Protein AF-A0A2E8LE65-F1 (afdb_monomer_lite)

Sequence (71 aa):
MPVLTASITSDVLYPPYQQAAIHEAITAGGGSCEYHVVESPQGHDGFLLESGILGPLIADTLLRAAKETAE

Foldseek 3Di:
DEEEFEEECQAPPQHQVNSVVVQVVQVVVVHHYYYYYHDDNCYPCCVVVVCVPVVVVVVVRVVVVVVVVVD

Structure (mmCIF, N/CA/C/O backbone):
data_AF-A0A2E8LE65-F1
#
_entry.id   AF-A0A2E8LE65-F1
#
loop_
_atom_site.group_PDB
_atom_site.id
_atom_site.type_symbol
_atom_site.label_atom_id
_atom_site.label_alt_id
_atom_site.label_comp_id
_atom_site.label_asym_id
_atom_site.label_entity_id
_atom_site.label_seq_id
_atom_site.pdbx_PDB_ins_code
_atom_site.Cartn_x
_atom_site.Cartn_y
_atom_site.Cartn_z
_atom_site.occupancy
_atom_site.B_iso_or_equiv
_atom_site.auth_seq_id
_atom_site.auth_comp_id
_atom_site.auth_asym_id
_atom_site.auth_atom_id
_atom_site.pdbx_PDB_model_num
ATOM 1 N N . MET A 1 1 ? -8.905 -0.778 14.413 1.00 88.25 1 MET A N 1
ATOM 2 C CA . MET A 1 1 ? -7.658 -0.157 13.930 1.00 88.25 1 MET A CA 1
ATOM 3 C C . MET A 1 1 ? -7.607 -0.321 12.421 1.00 88.25 1 MET A C 1
ATOM 5 O O . MET A 1 1 ? -7.577 -1.466 11.970 1.00 88.25 1 MET A O 1
ATOM 9 N N . PRO A 1 2 ? -7.628 0.772 11.646 1.00 96.38 2 PRO A N 1
ATOM 10 C CA . PRO A 1 2 ? -7.560 0.708 10.194 1.00 96.38 2 PRO A CA 1
ATOM 11 C C . PRO A 1 2 ? -6.154 0.315 9.734 1.00 96.38 2 PRO A C 1
ATOM 13 O O . PRO A 1 2 ? -5.156 0.728 10.327 1.00 96.38 2 PRO A O 1
ATOM 16 N N . VAL A 1 3 ? -6.082 -0.474 8.665 1.00 98.25 3 VAL A N 1
ATOM 17 C CA . VAL A 1 3 ? -4.826 -0.889 8.032 1.00 98.25 3 VAL A CA 1
ATOM 18 C C . VAL A 1 3 ? -4.804 -0.431 6.576 1.00 98.25 3 VAL A C 1
ATOM 20 O O . VAL A 1 3 ? -5.814 -0.502 5.882 1.00 98.25 3 VAL A O 1
ATOM 23 N N . LEU A 1 4 ? -3.637 -0.010 6.095 1.00 98.50 4 LEU A N 1
ATOM 24 C CA . LEU A 1 4 ? -3.375 0.270 4.686 1.00 98.50 4 LEU A CA 1
ATOM 25 C C . LEU A 1 4 ? -2.275 -0.663 4.188 1.00 98.50 4 LEU A C 1
ATOM 27 O O . LEU A 1 4 ? -1.219 -0.780 4.808 1.00 98.50 4 LEU A O 1
ATOM 31 N N . THR A 1 5 ? -2.514 -1.282 3.040 1.00 98.50 5 THR A N 1
ATOM 32 C CA . THR A 1 5 ? -1.499 -1.968 2.244 1.00 98.50 5 THR A CA 1
ATOM 33 C C . THR A 1 5 ? -1.372 -1.264 0.898 1.00 98.50 5 THR A C 1
ATOM 35 O O . THR A 1 5 ? -2.365 -0.817 0.322 1.00 98.50 5 THR A O 1
ATOM 38 N N . ALA A 1 6 ? -0.146 -1.136 0.396 1.00 98.44 6 ALA A N 1
ATOM 39 C CA . ALA A 1 6 ? 0.112 -0.515 -0.894 1.00 98.44 6 ALA A CA 1
ATOM 40 C C . ALA A 1 6 ? 1.198 -1.278 -1.655 1.00 98.44 6 ALA A C 1
ATOM 42 O O . ALA A 1 6 ? 2.177 -1.711 -1.052 1.00 98.44 6 ALA A O 1
ATOM 43 N N . SER A 1 7 ? 1.032 -1.420 -2.967 1.00 98.56 7 SER A N 1
ATOM 44 C CA . SER A 1 7 ? 2.017 -2.034 -3.864 1.00 98.56 7 SER A CA 1
ATOM 45 C C . SER A 1 7 ? 2.517 -1.035 -4.895 1.00 98.56 7 SER A C 1
ATOM 47 O O . SER A 1 7 ? 1.753 -0.188 -5.352 1.00 98.56 7 SER A O 1
ATOM 49 N N . ILE A 1 8 ? 3.765 -1.198 -5.323 1.00 98.56 8 ILE A N 1
ATOM 50 C CA . ILE A 1 8 ? 4.298 -0.574 -6.537 1.00 98.56 8 ILE A CA 1
ATOM 51 C C . ILE A 1 8 ? 4.297 -1.636 -7.638 1.00 98.56 8 ILE A C 1
ATOM 53 O O . ILE A 1 8 ? 4.784 -2.744 -7.414 1.00 98.56 8 ILE A O 1
ATOM 57 N N . THR A 1 9 ? 3.753 -1.344 -8.821 1.00 98.19 9 THR A N 1
ATOM 58 C CA . THR A 1 9 ? 3.593 -2.376 -9.868 1.00 98.19 9 THR A CA 1
ATOM 59 C C . THR A 1 9 ? 4.899 -2.959 -10.383 1.00 98.19 9 THR A C 1
ATOM 61 O O . THR A 1 9 ? 4.926 -4.115 -10.802 1.00 98.19 9 THR A O 1
ATOM 64 N N . SER A 1 10 ? 5.987 -2.191 -10.310 1.00 98.31 10 SER A N 1
ATOM 65 C CA . SER A 1 10 ? 7.325 -2.636 -10.701 1.00 98.31 10 SER A CA 1
ATOM 66 C C . SER A 1 10 ? 8.159 -3.229 -9.557 1.00 98.31 10 SER A C 1
ATOM 68 O O . SER A 1 10 ? 9.325 -3.559 -9.782 1.00 98.31 10 SER A O 1
ATOM 70 N N . ASP A 1 11 ? 7.618 -3.380 -8.339 1.00 98.44 11 ASP A N 1
ATOM 71 C CA . ASP A 1 11 ? 8.358 -4.012 -7.240 1.00 98.44 11 ASP A CA 1
ATOM 72 C C . ASP A 1 11 ? 8.564 -5.510 -7.518 1.00 98.44 11 ASP A C 1
ATOM 74 O O . ASP A 1 11 ? 7.618 -6.287 -7.648 1.00 98.44 11 ASP A O 1
ATOM 78 N N . VAL A 1 12 ? 9.830 -5.914 -7.615 1.00 97.31 12 VAL A N 1
ATOM 79 C CA . VAL A 1 12 ? 10.244 -7.309 -7.823 1.00 97.31 12 VAL A CA 1
ATOM 80 C C . VAL A 1 12 ? 10.707 -7.993 -6.538 1.00 97.31 12 VAL A C 1
ATOM 82 O O . VAL A 1 12 ? 10.802 -9.218 -6.508 1.00 97.31 12 VAL A O 1
ATOM 85 N N . LEU A 1 13 ? 11.015 -7.225 -5.488 1.00 98.38 13 LEU A N 1
ATOM 86 C CA . LEU A 1 13 ? 11.424 -7.754 -4.187 1.00 98.38 13 LEU A CA 1
ATOM 87 C C . LEU A 1 13 ? 10.194 -8.161 -3.375 1.00 98.38 13 LEU A C 1
ATOM 89 O O . LEU A 1 13 ? 10.163 -9.254 -2.811 1.00 98.38 13 LEU A O 1
ATOM 93 N N . TYR A 1 14 ? 9.174 -7.301 -3.381 1.00 97.69 14 TYR A N 1
ATOM 94 C CA . TYR A 1 14 ? 7.889 -7.515 -2.724 1.00 97.69 14 TYR A CA 1
ATOM 95 C C . TYR A 1 14 ? 6.746 -7.289 -3.723 1.00 97.69 14 TYR A C 1
ATOM 97 O O . TYR A 1 14 ? 6.084 -6.252 -3.695 1.00 97.69 14 TYR A O 1
ATOM 105 N N . PRO A 1 15 ? 6.527 -8.244 -4.643 1.00 97.56 15 PRO A N 1
ATOM 106 C CA . PRO A 1 15 ? 5.577 -8.093 -5.740 1.00 97.56 15 PRO A CA 1
ATOM 107 C C . PRO A 1 15 ? 4.129 -7.898 -5.263 1.00 97.56 15 PRO A C 1
ATOM 109 O O . PRO A 1 15 ? 3.759 -8.444 -4.220 1.00 97.56 15 PRO A O 1
ATOM 112 N N . PRO A 1 16 ? 3.265 -7.229 -6.061 1.00 98.31 16 PRO A N 1
ATOM 113 C CA . PRO A 1 16 ? 1.942 -6.781 -5.618 1.00 98.31 16 PRO A CA 1
ATOM 114 C C . PRO A 1 16 ? 1.042 -7.841 -4.977 1.00 98.31 16 PRO A C 1
ATOM 116 O O . PRO A 1 16 ? 0.294 -7.546 -4.043 1.00 98.31 16 PRO A O 1
ATOM 119 N N . TYR A 1 17 ? 1.136 -9.094 -5.433 1.00 98.31 17 TYR A N 1
ATOM 120 C CA . TYR A 1 17 ? 0.343 -10.190 -4.874 1.00 98.31 17 TYR A CA 1
ATOM 121 C C . TYR A 1 17 ? 0.607 -10.412 -3.375 1.00 98.31 17 TYR A C 1
ATOM 123 O O . TYR A 1 17 ? -0.258 -10.929 -2.674 1.00 98.31 17 TYR A O 1
ATOM 131 N N . GLN A 1 18 ? 1.783 -10.034 -2.863 1.00 98.56 18 GLN A N 1
ATOM 132 C CA . GLN A 1 18 ? 2.117 -10.202 -1.450 1.00 98.56 18 GLN A CA 1
ATOM 133 C C . GLN A 1 18 ? 1.334 -9.229 -0.566 1.00 98.56 18 GLN A C 1
ATOM 135 O O . GLN A 1 18 ? 0.835 -9.632 0.482 1.00 98.56 18 GLN A O 1
ATOM 140 N N . GLN A 1 19 ? 1.164 -7.972 -0.983 1.00 98.62 19 GLN A N 1
ATOM 141 C CA . GLN A 1 19 ? 0.337 -7.018 -0.236 1.00 98.62 19 GLN A CA 1
ATOM 142 C C . GLN A 1 19 ? -1.151 -7.322 -0.394 1.00 98.62 19 GLN A C 1
ATOM 144 O O . GLN A 1 19 ? -1.883 -7.207 0.587 1.00 98.62 19 GLN A O 1
ATOM 149 N N . ALA A 1 20 ? -1.580 -7.796 -1.569 1.00 98.62 20 ALA A N 1
ATOM 150 C CA . ALA A 1 20 ? -2.935 -8.313 -1.753 1.00 98.62 20 ALA A CA 1
ATOM 151 C C . ALA A 1 20 ? -3.234 -9.463 -0.770 1.00 98.62 20 ALA A C 1
ATOM 153 O O . ALA A 1 20 ? -4.260 -9.441 -0.097 1.00 98.62 20 ALA A O 1
ATOM 154 N N . ALA A 1 21 ? -2.299 -10.403 -0.585 1.00 98.81 21 ALA A N 1
ATOM 155 C CA . ALA A 1 21 ? -2.452 -11.491 0.383 1.00 98.81 21 ALA A CA 1
ATOM 156 C C . ALA A 1 21 ? -2.542 -10.995 1.843 1.00 98.81 21 ALA A C 1
ATOM 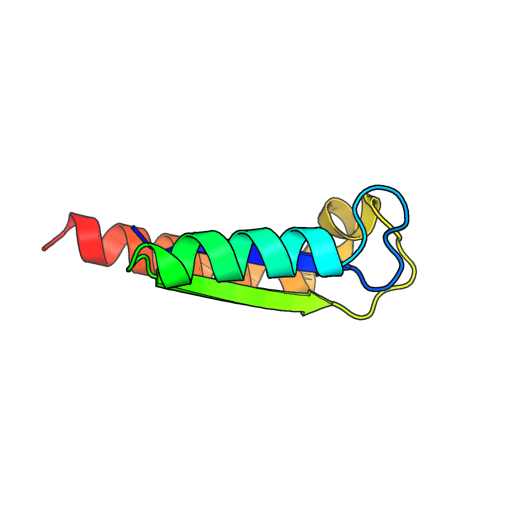158 O O . ALA A 1 21 ? -3.294 -11.558 2.638 1.00 98.81 21 ALA A O 1
ATOM 159 N N . ILE A 1 22 ? -1.814 -9.931 2.211 1.00 98.75 22 ILE A N 1
ATOM 160 C CA . ILE A 1 22 ? -1.938 -9.300 3.540 1.00 98.75 22 ILE A CA 1
ATOM 161 C C . ILE A 1 22 ? -3.331 -8.681 3.709 1.00 98.75 22 ILE A C 1
ATOM 163 O O . ILE A 1 22 ? -3.974 -8.891 4.739 1.00 98.75 22 ILE A O 1
ATOM 167 N N . HIS A 1 23 ? -3.811 -7.948 2.702 1.00 98.69 23 HIS A N 1
ATOM 168 C CA . HIS A 1 23 ? -5.155 -7.373 2.701 1.00 98.69 23 HIS A CA 1
ATOM 169 C C . HIS A 1 23 ? -6.236 -8.452 2.858 1.00 98.69 23 HIS A C 1
ATOM 171 O O . HIS A 1 23 ? -7.105 -8.341 3.727 1.00 98.69 23 HIS A O 1
ATOM 177 N N . GLU A 1 24 ? -6.153 -9.526 2.072 1.00 98.69 24 GLU A N 1
ATOM 178 C CA . GLU A 1 24 ? -7.066 -10.669 2.151 1.00 98.69 24 GLU A CA 1
ATOM 179 C C . GLU A 1 24 ? -7.036 -11.323 3.538 1.00 98.69 24 GLU A C 1
ATOM 181 O O . GLU A 1 24 ? -8.087 -11.583 4.119 1.00 98.69 24 GLU A O 1
ATOM 186 N N . ALA A 1 25 ? -5.852 -11.537 4.118 1.00 98.75 25 ALA A N 1
ATOM 187 C CA . ALA A 1 25 ? -5.727 -12.145 5.441 1.00 98.75 25 ALA A CA 1
ATOM 188 C C . ALA A 1 25 ? -6.361 -11.285 6.549 1.00 98.75 25 ALA A C 1
ATOM 190 O O . ALA A 1 25 ? -7.046 -11.811 7.429 1.00 98.75 25 ALA A O 1
ATOM 191 N N . ILE A 1 26 ? -6.164 -9.962 6.509 1.00 98.50 26 ILE A N 1
ATOM 192 C CA . ILE A 1 26 ? -6.737 -9.043 7.503 1.00 98.50 26 ILE A CA 1
ATOM 193 C C . ILE A 1 26 ? -8.259 -8.974 7.364 1.00 98.50 26 ILE A C 1
ATOM 195 O O . ILE A 1 26 ? -8.971 -9.068 8.366 1.00 98.50 26 ILE A O 1
ATOM 199 N N . THR A 1 27 ? -8.761 -8.834 6.135 1.00 98.25 27 THR A N 1
ATOM 200 C CA . THR A 1 27 ? -10.205 -8.746 5.870 1.00 98.25 27 THR A CA 1
ATOM 201 C C . THR A 1 27 ? -10.924 -10.056 6.191 1.00 98.25 27 THR A C 1
ATOM 203 O O . THR A 1 27 ? -11.979 -10.029 6.823 1.00 98.25 27 THR A O 1
ATOM 206 N N . ALA A 1 28 ? -10.326 -11.210 5.878 1.00 98.31 28 ALA A N 1
ATOM 207 C CA . ALA A 1 28 ? -10.845 -12.521 6.275 1.00 98.31 28 ALA A CA 1
ATOM 208 C C . ALA A 1 28 ? -10.910 -12.697 7.804 1.00 98.31 28 ALA A C 1
ATOM 210 O O . ALA A 1 28 ? -11.789 -13.394 8.310 1.00 98.31 28 ALA A O 1
ATOM 211 N N . GLY A 1 29 ? -10.017 -12.036 8.548 1.00 97.94 29 GLY A N 1
ATOM 212 C CA . GLY A 1 29 ? -10.041 -11.973 10.011 1.00 97.94 29 GLY A CA 1
ATOM 213 C C . GLY A 1 29 ? -11.065 -10.992 10.600 1.00 97.94 29 GLY A C 1
ATOM 214 O O . GLY A 1 29 ? -11.106 -10.830 11.817 1.00 97.94 29 GLY A O 1
ATOM 215 N N . GLY A 1 30 ? -11.870 -10.319 9.769 1.00 97.62 30 GLY A N 1
ATOM 216 C CA . GLY A 1 30 ? -12.831 -9.295 10.192 1.00 97.62 30 GLY A CA 1
ATOM 217 C C . GLY A 1 30 ? -12.217 -7.912 10.440 1.00 97.62 30 GLY A C 1
ATOM 218 O O . GLY A 1 30 ? -12.895 -7.029 10.962 1.00 97.62 30 GLY A O 1
ATOM 219 N N . GLY A 1 31 ? -10.944 -7.710 10.091 1.00 96.88 31 GLY A N 1
ATOM 220 C CA . GLY A 1 31 ? -10.277 -6.414 10.179 1.00 96.88 31 GLY A CA 1
ATOM 221 C C . GLY A 1 31 ? -10.618 -5.487 9.008 1.00 96.88 31 GLY A C 1
ATOM 222 O O . GLY A 1 31 ? -10.994 -5.931 7.926 1.00 96.88 31 GLY A O 1
ATOM 223 N N . SER A 1 32 ? -10.433 -4.180 9.210 1.00 96.75 32 SER A N 1
ATOM 224 C CA . SER A 1 32 ? -10.566 -3.170 8.153 1.00 96.75 32 SER A CA 1
ATOM 225 C C . SER A 1 32 ? -9.206 -2.893 7.516 1.00 96.75 32 SER A C 1
ATOM 227 O O . SER A 1 32 ? -8.331 -2.309 8.160 1.00 96.75 32 SER A O 1
ATOM 229 N N . CYS A 1 33 ? -9.030 -3.283 6.253 1.00 98.38 33 CYS A N 1
ATOM 230 C CA . CYS A 1 33 ? -7.809 -3.031 5.496 1.00 98.38 33 CYS A CA 1
ATOM 231 C C . CYS A 1 33 ? -8.122 -2.472 4.109 1.00 98.38 33 CYS A C 1
ATOM 233 O O . CYS A 1 33 ? -8.912 -3.057 3.378 1.00 98.38 33 CYS A O 1
ATOM 235 N N . GLU A 1 34 ? -7.472 -1.379 3.726 1.00 98.19 34 GLU A N 1
ATOM 236 C CA . GLU A 1 34 ? -7.482 -0.861 2.357 1.00 98.19 34 GLU A CA 1
ATOM 237 C C . GLU A 1 34 ? -6.263 -1.357 1.583 1.00 98.19 34 GLU A C 1
ATOM 239 O O . GLU A 1 34 ? -5.179 -1.534 2.149 1.00 98.19 34 GLU A O 1
ATOM 244 N N . TYR A 1 35 ? -6.446 -1.575 0.283 1.00 98.56 35 TYR A N 1
ATOM 245 C CA . TYR A 1 35 ? -5.388 -1.983 -0.630 1.00 98.56 35 TYR A CA 1
ATOM 246 C C . TYR A 1 35 ? -5.313 -1.035 -1.824 1.00 98.56 35 TYR A C 1
ATOM 248 O O . TYR A 1 35 ? -6.311 -0.812 -2.510 1.00 98.56 35 TYR A O 1
ATOM 256 N N . HIS A 1 36 ? -4.123 -0.489 -2.073 1.00 98.38 36 HIS A N 1
ATOM 257 C CA . HIS A 1 36 ? -3.846 0.407 -3.192 1.00 98.38 36 HIS A CA 1
ATOM 258 C C . HIS A 1 36 ? -2.676 -0.093 -4.042 1.00 98.38 36 HIS A C 1
ATOM 260 O O . HIS A 1 36 ? -1.685 -0.607 -3.531 1.00 98.38 36 HIS A O 1
ATOM 266 N N . VAL A 1 37 ? -2.761 0.115 -5.354 1.00 98.19 37 VAL A N 1
ATOM 267 C CA . VAL A 1 37 ? -1.681 -0.200 -6.294 1.00 98.19 37 VAL A CA 1
ATOM 268 C C . VAL A 1 37 ? -1.243 1.084 -6.984 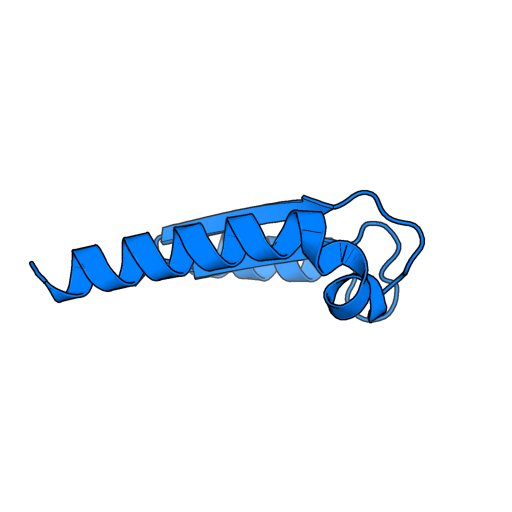1.00 98.19 37 VAL A C 1
ATOM 270 O O . VAL A 1 37 ? -2.068 1.806 -7.542 1.00 98.19 37 VAL A O 1
ATOM 273 N N . VAL A 1 38 ? 0.053 1.373 -6.919 1.00 98.12 38 VAL A N 1
ATOM 274 C CA . VAL A 1 38 ? 0.686 2.542 -7.523 1.00 98.12 38 VAL A CA 1
ATOM 275 C C . VAL A 1 38 ? 1.441 2.097 -8.768 1.00 98.12 38 VAL A C 1
ATOM 277 O O . VAL A 1 38 ? 2.385 1.308 -8.698 1.00 98.12 38 VAL A O 1
ATOM 280 N N . GLU A 1 39 ? 1.022 2.623 -9.914 1.00 98.00 39 GLU A N 1
ATOM 281 C CA . GLU A 1 39 ? 1.741 2.457 -11.174 1.00 98.00 39 GLU A CA 1
ATOM 282 C C . GLU A 1 39 ? 2.973 3.356 -11.181 1.00 98.00 39 GLU A C 1
ATOM 284 O O . GLU A 1 39 ? 2.861 4.580 -11.231 1.00 98.00 39 GLU A O 1
ATOM 289 N N . SER A 1 40 ? 4.153 2.754 -11.091 1.00 97.62 40 SER A N 1
ATOM 290 C CA . SER A 1 40 ? 5.403 3.491 -10.927 1.00 97.62 40 SER A CA 1
ATOM 291 C C . SER A 1 40 ? 6.579 2.596 -11.340 1.00 97.62 40 SER A C 1
ATOM 293 O O . SER A 1 40 ? 6.596 1.423 -10.959 1.00 97.62 40 SER A O 1
ATOM 295 N N . PRO A 1 41 ? 7.549 3.082 -12.143 1.00 97.75 41 PRO A N 1
ATOM 296 C CA . PRO A 1 41 ? 8.758 2.335 -12.515 1.00 97.75 41 PRO A CA 1
ATOM 297 C C . PRO A 1 41 ? 9.846 2.275 -11.423 1.00 97.75 41 PRO A C 1
ATOM 299 O O . PRO A 1 41 ? 10.928 1.749 -11.679 1.00 97.75 41 PRO A O 1
ATOM 302 N N . GLN A 1 42 ? 9.607 2.826 -10.230 1.00 98.12 42 GLN A N 1
ATOM 303 C CA . GLN A 1 42 ? 10.611 3.007 -9.172 1.00 98.12 42 GLN A CA 1
ATOM 304 C C . GLN A 1 42 ? 10.941 1.714 -8.403 1.00 98.12 42 GLN A C 1
ATOM 306 O O . GLN A 1 42 ? 11.787 1.725 -7.508 1.00 98.12 42 GLN A O 1
ATOM 311 N N . GLY A 1 43 ? 10.310 0.594 -8.755 1.00 97.94 43 GLY A N 1
ATOM 312 C CA . GLY A 1 43 ? 10.495 -0.686 -8.093 1.00 97.94 43 GLY A CA 1
ATOM 313 C C . GLY A 1 43 ? 10.162 -0.605 -6.610 1.00 97.94 43 GLY A C 1
ATOM 314 O O . GLY A 1 43 ? 9.259 0.122 -6.194 1.00 97.94 43 GLY A O 1
ATOM 315 N N . HIS A 1 44 ? 10.932 -1.334 -5.806 1.00 98.06 44 HIS A N 1
ATOM 316 C CA . HIS A 1 44 ? 10.769 -1.335 -4.357 1.00 98.06 44 HIS A CA 1
ATOM 317 C C . HIS A 1 44 ? 10.892 0.065 -3.749 1.00 98.06 44 HIS A C 1
ATOM 319 O O . HIS A 1 44 ? 10.068 0.453 -2.927 1.00 98.06 44 HIS A O 1
ATOM 325 N N . ASP A 1 45 ? 11.839 0.878 -4.221 1.00 98.00 45 ASP A N 1
ATOM 326 C CA . ASP A 1 45 ? 12.059 2.233 -3.702 1.00 98.00 45 ASP A CA 1
ATOM 327 C C . ASP A 1 45 ? 10.903 3.200 -4.010 1.00 98.00 45 ASP A C 1
ATOM 329 O O . ASP A 1 45 ? 10.894 4.332 -3.519 1.00 98.00 45 ASP A O 1
ATOM 333 N N . GLY A 1 46 ? 9.878 2.774 -4.757 1.00 97.38 46 GLY A N 1
ATOM 334 C CA . GLY A 1 46 ? 8.659 3.553 -4.949 1.00 97.38 46 GLY A CA 1
ATOM 335 C C . GLY A 1 46 ? 7.985 3.948 -3.631 1.00 97.38 46 GLY A C 1
ATOM 336 O O . GLY A 1 46 ? 7.397 5.022 -3.569 1.00 97.38 46 GLY A O 1
ATOM 337 N N . PHE A 1 47 ? 8.149 3.193 -2.533 1.00 95.00 47 PHE A N 1
ATOM 338 C CA . PHE A 1 47 ? 7.624 3.638 -1.232 1.00 95.00 47 PHE A CA 1
ATOM 339 C C . PHE A 1 47 ? 8.310 4.906 -0.689 1.00 95.00 47 PHE A C 1
ATOM 341 O O . PHE A 1 47 ? 7.696 5.671 0.055 1.00 95.00 47 PHE A O 1
ATOM 348 N N . LEU A 1 48 ? 9.574 5.139 -1.063 1.00 97.69 48 LEU A N 1
ATOM 349 C CA . LEU A 1 48 ? 10.331 6.342 -0.711 1.00 97.69 48 LEU A CA 1
ATOM 350 C C . LEU A 1 48 ? 10.052 7.480 -1.696 1.00 97.69 48 LEU A C 1
ATOM 352 O O . LEU A 1 48 ? 9.939 8.639 -1.297 1.00 97.69 48 LEU A O 1
ATOM 356 N N . LEU A 1 49 ? 9.970 7.150 -2.987 1.00 98.19 49 LEU A N 1
ATOM 357 C CA . LEU A 1 49 ? 9.954 8.132 -4.070 1.00 98.19 49 LEU A CA 1
ATOM 358 C C . LEU A 1 49 ? 8.539 8.619 -4.419 1.00 98.19 49 LEU A C 1
ATOM 360 O O . LEU A 1 49 ? 8.362 9.801 -4.707 1.00 98.19 49 LEU A O 1
ATOM 364 N N . GLU A 1 50 ? 7.517 7.770 -4.294 1.00 97.88 50 GLU A N 1
ATOM 365 C CA . GLU A 1 50 ? 6.115 8.088 -4.616 1.00 97.88 50 GLU A CA 1
ATOM 366 C C . GLU A 1 50 ? 5.355 8.706 -3.430 1.00 97.88 50 GLU A C 1
ATOM 368 O O . GLU A 1 50 ? 4.154 8.495 -3.237 1.00 97.88 50 GLU A O 1
ATOM 373 N N . SER A 1 51 ? 6.045 9.508 -2.615 1.00 97.19 51 SER A N 1
ATOM 374 C CA . SER A 1 51 ? 5.46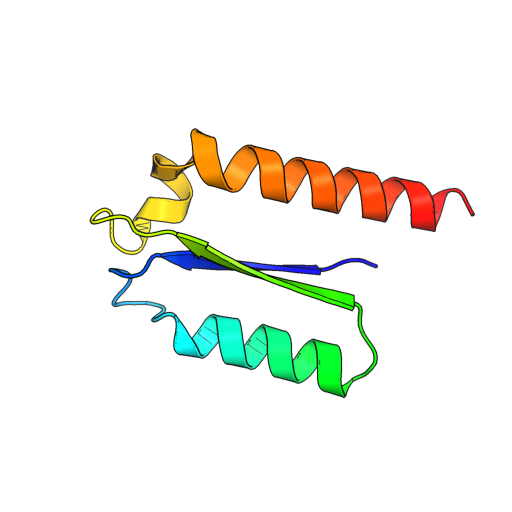5 10.167 -1.433 1.00 97.19 51 SER A CA 1
ATOM 375 C C . SER A 1 51 ? 4.262 11.064 -1.757 1.00 97.19 51 SER A C 1
ATOM 377 O O . SER A 1 51 ? 3.365 11.205 -0.927 1.00 97.19 51 SER A O 1
ATOM 379 N N . GLY A 1 52 ? 4.191 11.615 -2.975 1.00 97.75 52 GLY A N 1
ATOM 380 C CA . GLY A 1 52 ? 3.037 12.385 -3.447 1.00 97.75 52 GLY A CA 1
ATOM 381 C C . GLY A 1 52 ? 1.754 11.557 -3.594 1.00 97.75 52 GLY A C 1
ATOM 382 O O . GLY A 1 52 ? 0.663 12.111 -3.477 1.00 97.75 52 GLY A O 1
ATOM 383 N N . ILE A 1 53 ? 1.876 10.243 -3.804 1.00 96.88 53 ILE A N 1
ATOM 384 C CA . ILE A 1 53 ? 0.750 9.307 -3.926 1.00 96.88 53 ILE A CA 1
ATOM 385 C C . ILE A 1 53 ? 0.494 8.611 -2.586 1.00 96.88 53 ILE A C 1
ATOM 387 O O . ILE A 1 53 ? -0.641 8.557 -2.118 1.00 96.88 53 ILE A O 1
ATOM 391 N N . LEU A 1 54 ? 1.549 8.110 -1.939 1.00 97.94 54 LEU A N 1
ATOM 392 C CA . LEU A 1 54 ? 1.436 7.329 -0.704 1.00 97.94 54 LEU A CA 1
ATOM 393 C C . LEU A 1 54 ? 1.150 8.190 0.530 1.00 97.94 54 LEU A C 1
ATOM 395 O O . LEU A 1 54 ? 0.421 7.762 1.422 1.00 97.94 54 LEU A O 1
ATOM 399 N N . GLY A 1 55 ? 1.690 9.409 0.584 1.00 98.19 55 GLY A N 1
ATOM 400 C CA . GLY A 1 55 ? 1.529 10.318 1.719 1.00 98.19 55 GLY A CA 1
ATOM 401 C C . GLY A 1 55 ? 0.063 10.601 2.066 1.00 98.19 55 GLY A C 1
ATOM 402 O O . GLY A 1 55 ? -0.318 10.401 3.221 1.00 98.19 55 GLY A O 1
ATOM 403 N N . PRO A 1 56 ? -0.785 11.007 1.100 1.00 98.44 56 PRO A N 1
ATOM 404 C CA . PRO A 1 56 ? -2.216 11.199 1.338 1.00 98.44 56 PRO A CA 1
ATOM 405 C C . PRO A 1 56 ? -2.940 9.947 1.858 1.00 98.44 56 PRO A C 1
ATOM 407 O O . PRO A 1 56 ? -3.763 10.063 2.763 1.00 98.44 56 PRO A O 1
ATOM 410 N N . LE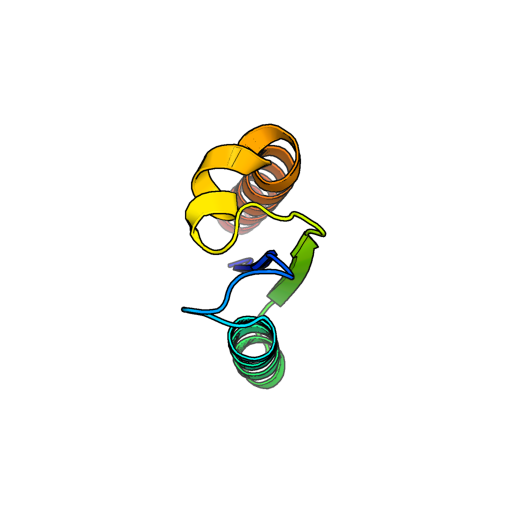U A 1 57 ? -2.609 8.754 1.345 1.00 98.12 57 LEU A N 1
ATOM 411 C CA . LEU A 1 57 ? -3.215 7.487 1.784 1.00 98.12 57 LEU A CA 1
ATOM 412 C C . LEU A 1 57 ? -2.846 7.156 3.239 1.00 98.12 57 LEU A C 1
ATOM 414 O O . LEU A 1 57 ? -3.696 6.764 4.044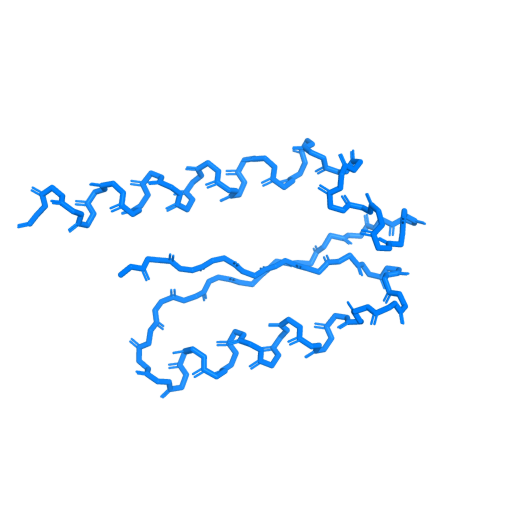 1.00 98.12 57 LEU A O 1
ATOM 418 N N . ILE A 1 58 ? -1.574 7.358 3.596 1.00 98.12 58 ILE A N 1
ATOM 419 C CA . ILE A 1 58 ? -1.087 7.177 4.968 1.00 98.12 58 ILE A CA 1
ATOM 420 C C . ILE A 1 58 ? -1.775 8.178 5.904 1.00 98.12 58 ILE A C 1
ATOM 422 O O . ILE A 1 58 ? -2.251 7.790 6.971 1.00 98.12 58 ILE A O 1
ATOM 426 N N . ALA A 1 59 ? -1.867 9.450 5.507 1.00 98.25 59 ALA A N 1
ATOM 427 C CA . ALA A 1 59 ? -2.512 10.489 6.305 1.00 98.25 59 ALA A CA 1
ATOM 428 C C . ALA A 1 59 ? -3.994 10.178 6.575 1.00 98.25 59 ALA A C 1
ATOM 430 O O . ALA A 1 59 ? -4.432 10.290 7.720 1.00 98.25 59 ALA A O 1
ATOM 431 N N . ASP A 1 60 ? -4.748 9.739 5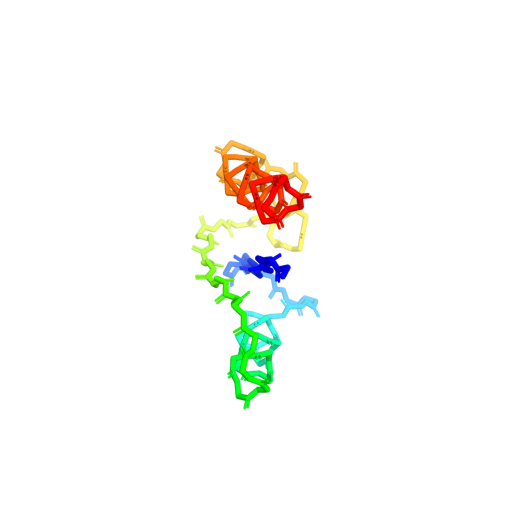.562 1.00 98.00 60 ASP A N 1
ATOM 432 C CA . ASP A 1 60 ? -6.144 9.318 5.738 1.00 98.00 60 ASP A CA 1
ATOM 433 C C . ASP A 1 60 ? -6.269 8.148 6.728 1.00 98.00 60 ASP A C 1
ATOM 435 O O . ASP A 1 60 ? -7.067 8.196 7.668 1.00 98.00 60 ASP A O 1
ATOM 439 N N . THR A 1 61 ? -5.416 7.133 6.579 1.00 98.19 61 THR A N 1
ATOM 440 C CA . THR A 1 61 ? -5.409 5.960 7.464 1.00 98.19 61 THR A CA 1
ATOM 441 C C . THR A 1 61 ? -5.154 6.357 8.921 1.00 98.19 61 THR A C 1
ATOM 443 O O . THR A 1 61 ? -5.854 5.898 9.826 1.00 98.19 61 THR A O 1
ATOM 446 N N . LEU A 1 62 ? -4.201 7.266 9.162 1.00 97.81 62 LEU A N 1
ATOM 447 C CA . LEU A 1 62 ? -3.915 7.797 10.498 1.00 97.81 62 LEU A CA 1
ATOM 448 C C . LEU A 1 62 ? -5.087 8.612 11.063 1.00 97.81 62 LEU A C 1
ATOM 450 O O . LEU A 1 62 ? -5.393 8.495 12.249 1.00 97.81 62 LEU A O 1
ATOM 454 N N . LEU A 1 63 ? -5.775 9.404 10.234 1.00 97.44 63 LEU A N 1
ATOM 455 C CA . LEU A 1 63 ? -6.965 10.148 10.655 1.00 97.44 63 LEU A CA 1
ATOM 456 C C . LEU A 1 63 ? -8.106 9.211 11.063 1.00 97.44 63 LEU A C 1
ATOM 458 O O . LEU A 1 63 ? -8.778 9.473 12.061 1.00 97.44 63 LEU A O 1
ATOM 462 N N . ARG A 1 64 ? -8.323 8.114 10.331 1.00 95.81 64 ARG A N 1
ATOM 463 C CA . ARG A 1 64 ? -9.304 7.088 10.715 1.00 95.81 64 ARG A CA 1
ATOM 464 C C . ARG A 1 64 ? -8.917 6.398 12.020 1.00 95.81 64 ARG A C 1
ATOM 466 O O . ARG A 1 64 ? -9.772 6.241 12.886 1.00 95.81 64 ARG A O 1
ATOM 473 N N . ALA A 1 65 ? -7.636 6.075 12.206 1.00 95.50 65 ALA A N 1
ATOM 474 C CA . ALA A 1 65 ? -7.153 5.457 13.442 1.00 95.50 65 ALA A CA 1
ATOM 475 C C . ALA A 1 65 ? -7.348 6.377 14.658 1.00 95.50 65 ALA A C 1
ATOM 477 O O . ALA A 1 65 ? -7.761 5.926 15.727 1.00 95.50 65 ALA A O 1
ATOM 478 N N . ALA A 1 66 ? -7.094 7.678 14.488 1.00 95.38 66 ALA A N 1
ATOM 479 C CA . ALA A 1 66 ? -7.300 8.671 15.537 1.00 95.38 66 ALA A CA 1
ATOM 480 C C . ALA A 1 66 ? -8.781 8.811 15.928 1.00 95.38 66 ALA A C 1
ATOM 482 O O . ALA A 1 66 ? -9.075 8.948 17.112 1.00 95.38 66 ALA A O 1
ATOM 483 N N . LYS A 1 67 ? -9.706 8.740 14.959 1.00 92.50 67 LYS A N 1
ATOM 484 C CA . LYS A 1 67 ? -11.156 8.766 15.223 1.00 92.50 67 LYS A CA 1
ATOM 485 C C . LYS A 1 67 ? -11.613 7.544 16.017 1.00 92.50 67 LYS A C 1
ATOM 487 O O . LYS A 1 67 ? -12.260 7.726 17.036 1.00 92.50 67 LYS A O 1
ATOM 492 N N . GLU A 1 68 ? -11.202 6.338 15.618 1.00 89.25 68 GLU A N 1
ATOM 493 C CA . GLU A 1 68 ? -11.539 5.100 16.347 1.00 89.25 68 GLU A CA 1
ATOM 494 C C . GLU A 1 68 ? -11.012 5.083 17.790 1.00 89.25 68 GLU A C 1
ATOM 496 O O . GLU A 1 68 ? -11.562 4.387 18.630 1.00 89.25 68 GLU A O 1
ATOM 501 N N . THR A 1 69 ? -9.930 5.811 18.084 1.00 83.06 69 THR A N 1
ATOM 502 C CA . THR A 1 69 ? -9.362 5.882 19.445 1.00 83.06 69 THR A CA 1
ATOM 503 C C . THR A 1 69 ? -10.079 6.913 20.325 1.00 83.06 69 THR A C 1
ATOM 505 O O . THR A 1 69 ? -9.952 6.881 21.547 1.00 83.06 69 THR A O 1
ATOM 508 N N . ALA A 1 70 ? -10.774 7.873 19.710 1.00 76.62 70 ALA A N 1
ATOM 509 C CA . ALA A 1 70 ? -11.508 8.924 20.410 1.00 76.62 70 ALA A CA 1
ATOM 510 C C . ALA A 1 70 ? -12.952 8.520 20.765 1.00 76.62 70 ALA A C 1
ATOM 512 O O . ALA A 1 70 ? -13.598 9.233 21.537 1.00 76.62 70 ALA A O 1
ATOM 513 N N . GLU A 1 71 ? -13.437 7.416 20.195 1.00 62.06 71 GLU A N 1
ATOM 514 C CA . GLU A 1 71 ? -14.725 6.766 20.478 1.00 62.06 71 GLU A CA 1
ATOM 515 C C . GLU A 1 71 ? -14.572 5.670 21.544 1.00 62.06 71 GLU A C 1
ATOM 517 O O . GLU A 1 71 ? -15.481 5.571 22.402 1.00 62.06 71 GLU A O 1
#

Secondary structure (DSSP, 8-state):
--EEEEEETT-SSS-HHHHHHHHHHHHHTT--EEEEEE--TTGGGHHHH-HHHHHHHHHHHHHHHHHHHH-

Radius of gyration: 12.96 Å; chains: 1; bounding box: 27×25×33 Å

pLDDT: mean 96.56, std 5.4, range [62.06, 98.81]